Protein AF-A0A067KVH9-F1 (afdb_monomer_lite)

Organism: Jatropha curcas (NCBI:txid180498)

pLDDT: mean 85.76, std 6.0, range [60.81, 94.88]

Foldseek 3Di:
DCCCVQQPVVVRCCVLPNQQWDDKDFPDDDSDPPTDIDTHTPDDQAFDCQFFVDKDKDWDWDQDPVRDIDIDIDIDTDTDPPDPDDPVSVVVRVVSNVVVVVVSVVSVVVVCVVPVPD

Radius of gyration: 15.75 Å; chains: 1; bounding box: 42×26×40 Å

InterPro domains:
  IPR023393 START-like domain superfamily [G3DSA:3.30.530.20] (1-47)
  IPR023393 START-like domain superfamily [G3DSA:3.30.530.20] (48-118)
  IPR050279 Plant defense and hormone signaling protein [PTHR31213] (1-55)

Structure (mmCIF, N/CA/C/O backbone):
data_AF-A0A067KVH9-F1
#
_entry.id   AF-A0A067KVH9-F1
#
loop_
_atom_site.group_PDB
_atom_site.id
_atom_site.type_symbol
_atom_site.label_atom_id
_atom_site.label_alt_id
_atom_site.label_comp_id
_atom_site.label_asym_id
_atom_site.label_entity_id
_atom_site.label_seq_id
_atom_site.pdbx_PDB_ins_code
_atom_site.Cartn_x
_atom_site.Cartn_y
_atom_site.Cartn_z
_atom_site.occupancy
_atom_site.B_iso_or_equiv
_atom_site.auth_seq_id
_atom_site.auth_comp_id
_atom_site.auth_asym_id
_atom_site.auth_atom_id
_atom_site.pdbx_PDB_model_num
ATOM 1 N N . MET A 1 1 ? 9.094 2.036 -8.600 1.00 82.62 1 MET A N 1
ATOM 2 C CA . MET A 1 1 ? 8.260 2.188 -7.377 1.00 82.62 1 MET A CA 1
ATOM 3 C C . MET A 1 1 ? 6.856 2.730 -7.655 1.00 82.62 1 MET A C 1
ATOM 5 O O . MET A 1 1 ? 5.894 2.020 -7.397 1.00 82.62 1 MET A O 1
ATOM 9 N N . PHE A 1 2 ? 6.715 3.957 -8.183 1.00 85.56 2 PHE A N 1
ATOM 10 C CA . PHE A 1 2 ? 5.405 4.598 -8.403 1.00 85.56 2 PHE A CA 1
ATOM 11 C C . PHE A 1 2 ? 4.462 3.766 -9.283 1.00 85.56 2 PHE A C 1
ATOM 13 O O . PHE A 1 2 ? 3.327 3.518 -8.893 1.00 85.56 2 PHE A O 1
ATOM 20 N N . LYS A 1 3 ? 4.966 3.259 -10.415 1.00 87.94 3 LYS A N 1
ATOM 21 C CA . LYS A 1 3 ? 4.223 2.369 -11.317 1.00 87.94 3 LYS A CA 1
ATOM 22 C C . LYS A 1 3 ? 3.643 1.156 -10.580 1.00 87.94 3 LYS A C 1
ATOM 24 O O . LYS A 1 3 ? 2.431 0.982 -10.566 1.00 87.94 3 LYS A O 1
ATOM 29 N N . MET A 1 4 ? 4.493 0.395 -9.884 1.00 90.31 4 MET A N 1
ATOM 30 C CA . MET A 1 4 ? 4.082 -0.828 -9.185 1.00 90.31 4 MET A CA 1
ATOM 31 C C . MET A 1 4 ? 3.043 -0.601 -8.083 1.00 90.31 4 MET A C 1
ATOM 33 O O . MET A 1 4 ? 2.148 -1.420 -7.907 1.00 90.31 4 MET A O 1
ATOM 37 N N . PHE A 1 5 ? 3.174 0.486 -7.320 1.00 86.44 5 PHE A N 1
ATOM 38 C CA . PHE A 1 5 ? 2.304 0.741 -6.173 1.00 86.44 5 PHE A CA 1
ATOM 39 C C . PHE A 1 5 ? 1.014 1.490 -6.541 1.00 86.44 5 PHE A C 1
ATOM 41 O O . PHE A 1 5 ? -0.025 1.240 -5.936 1.00 86.44 5 PHE A O 1
ATOM 48 N N . ALA A 1 6 ? 1.075 2.432 -7.488 1.00 84.69 6 ALA A N 1
ATOM 49 C CA . ALA A 1 6 ? -0.021 3.361 -7.766 1.00 84.69 6 ALA A CA 1
ATOM 50 C C . ALA A 1 6 ? -0.711 3.126 -9.114 1.00 84.69 6 ALA A C 1
ATOM 52 O O . ALA A 1 6 ? -1.930 3.249 -9.178 1.00 84.69 6 ALA A O 1
ATOM 53 N N . LEU A 1 7 ? 0.044 2.815 -10.174 1.00 85.88 7 LEU A N 1
ATOM 54 C CA . LEU A 1 7 ? -0.515 2.708 -11.528 1.00 85.88 7 LEU A CA 1
ATOM 55 C C . LEU A 1 7 ? -1.001 1.292 -11.843 1.00 85.88 7 LEU A C 1
ATOM 57 O O . LEU A 1 7 ? -2.082 1.130 -12.393 1.00 85.88 7 LEU A O 1
ATOM 61 N N . GLU A 1 8 ? -0.225 0.280 -11.455 1.00 90.50 8 GLU A N 1
ATOM 62 C CA . GLU A 1 8 ? -0.468 -1.125 -11.812 1.00 90.50 8 GLU A CA 1
ATOM 63 C C . GLU A 1 8 ? -0.530 -2.064 -10.583 1.00 90.50 8 GLU A C 1
ATOM 65 O O . GLU A 1 8 ? 0.029 -3.166 -10.603 1.00 90.50 8 GLU A O 1
ATOM 70 N N . PRO A 1 9 ? -1.180 -1.682 -9.466 1.00 88.88 9 PRO A N 1
ATOM 71 C CA . PRO A 1 9 ? -1.121 -2.464 -8.232 1.00 88.88 9 PRO A CA 1
ATOM 72 C C . PRO A 1 9 ? -1.709 -3.875 -8.374 1.00 88.88 9 PRO A C 1
ATOM 74 O O . PRO A 1 9 ? -1.250 -4.789 -7.697 1.00 88.88 9 PRO A O 1
ATOM 77 N N . GLU A 1 10 ? -2.669 -4.102 -9.267 1.00 89.75 1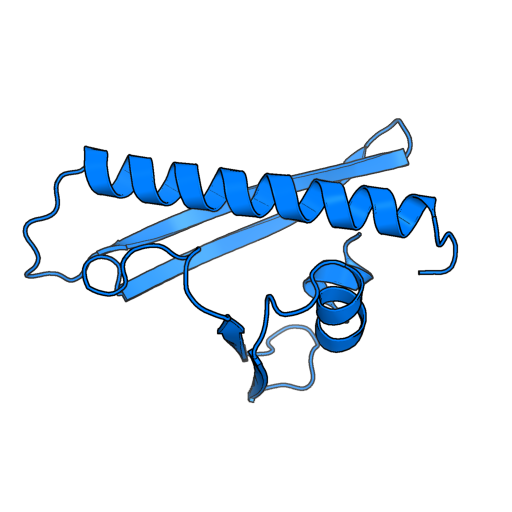0 GLU A N 1
ATOM 78 C CA . GLU A 1 10 ? -3.225 -5.428 -9.560 1.00 89.75 10 GLU A CA 1
ATOM 79 C C . GLU A 1 10 ? -2.206 -6.394 -10.186 1.00 89.75 10 GLU A C 1
ATOM 81 O O . GLU A 1 10 ? -2.324 -7.606 -10.010 1.00 89.75 10 GLU A O 1
ATOM 86 N N . ILE A 1 11 ? -1.180 -5.870 -10.863 1.00 92.31 11 ILE A N 1
ATOM 87 C CA . ILE A 1 11 ? -0.097 -6.664 -11.453 1.00 92.31 11 ILE A CA 1
ATOM 88 C C . ILE A 1 11 ? 0.966 -6.972 -10.397 1.00 92.31 11 ILE A C 1
ATOM 90 O O . ILE A 1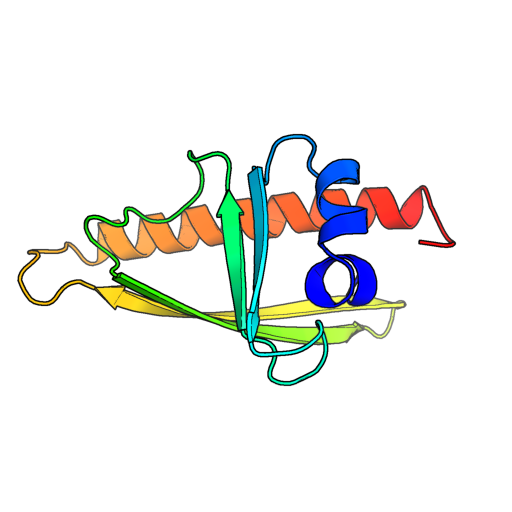 11 ? 1.471 -8.098 -10.340 1.00 92.31 11 ILE A O 1
ATOM 94 N N . TYR A 1 12 ? 1.327 -5.985 -9.572 1.00 94.06 12 TYR A N 1
ATOM 95 C CA . TYR A 1 12 ? 2.491 -6.095 -8.689 1.00 94.06 12 TYR A CA 1
ATOM 96 C C . TYR A 1 12 ? 2.158 -6.499 -7.254 1.00 94.06 12 TYR A C 1
ATOM 98 O O . TYR A 1 12 ? 2.935 -7.253 -6.675 1.00 94.06 12 TYR A O 1
ATOM 106 N N . ILE A 1 13 ? 1.021 -6.097 -6.671 1.00 92.00 13 ILE A N 1
ATOM 107 C CA . ILE A 1 13 ? 0.661 -6.500 -5.298 1.00 92.00 13 ILE A CA 1
ATOM 108 C C . ILE A 1 13 ? 0.654 -8.024 -5.142 1.00 92.00 13 ILE A C 1
ATOM 110 O O . ILE A 1 13 ? 1.281 -8.494 -4.198 1.00 92.00 13 ILE A O 1
ATOM 114 N N . PRO A 1 14 ? 0.040 -8.828 -6.031 1.00 92.00 14 PRO A N 1
ATOM 115 C CA . PRO A 1 14 ? 0.054 -10.282 -5.869 1.00 92.00 14 PRO A CA 1
ATOM 116 C C . PRO A 1 14 ? 1.455 -10.903 -5.955 1.00 92.00 14 PRO A C 1
ATOM 118 O O . PRO A 1 14 ? 1.687 -11.954 -5.364 1.00 92.00 14 PRO A O 1
ATOM 121 N N . LYS A 1 15 ? 2.388 -10.259 -6.670 1.00 94.00 15 LYS A N 1
ATOM 122 C CA . LYS A 1 15 ? 3.778 -10.718 -6.823 1.00 94.00 15 LYS A CA 1
ATOM 123 C C . LYS A 1 15 ? 4.648 -10.324 -5.629 1.00 94.00 15 LYS A C 1
ATOM 125 O O . LYS A 1 15 ? 5.445 -11.126 -5.160 1.00 94.00 15 LYS A O 1
ATOM 130 N N . VAL A 1 16 ? 4.486 -9.095 -5.139 1.00 93.44 16 VAL A N 1
ATOM 131 C CA . VAL A 1 16 ? 5.287 -8.524 -4.042 1.00 93.44 16 VAL A CA 1
ATOM 132 C C . VAL A 1 16 ? 4.741 -8.934 -2.673 1.00 93.44 16 VAL A C 1
ATOM 134 O O . VAL A 1 16 ? 5.502 -9.172 -1.740 1.00 93.44 16 VAL A O 1
ATOM 137 N N . LEU A 1 17 ? 3.416 -9.023 -2.546 1.00 90.94 17 LEU A N 1
ATOM 138 C CA . LEU A 1 17 ? 2.680 -9.319 -1.317 1.00 90.94 17 LEU A CA 1
ATOM 139 C C . LEU A 1 17 ? 1.614 -10.404 -1.573 1.00 90.94 17 LEU A C 1
ATOM 141 O O . LEU A 1 17 ? 0.410 -10.112 -1.526 1.00 90.94 17 LEU A O 1
ATOM 145 N N . PRO A 1 18 ? 2.020 -11.660 -1.835 1.00 90.25 18 PRO A N 1
ATOM 146 C CA . PRO A 1 18 ? 1.078 -12.736 -2.122 1.00 90.25 18 PRO A CA 1
ATOM 147 C C . PRO A 1 18 ? 0.022 -12.877 -1.018 1.00 90.25 18 PRO A C 1
ATOM 149 O O . PRO A 1 18 ? 0.34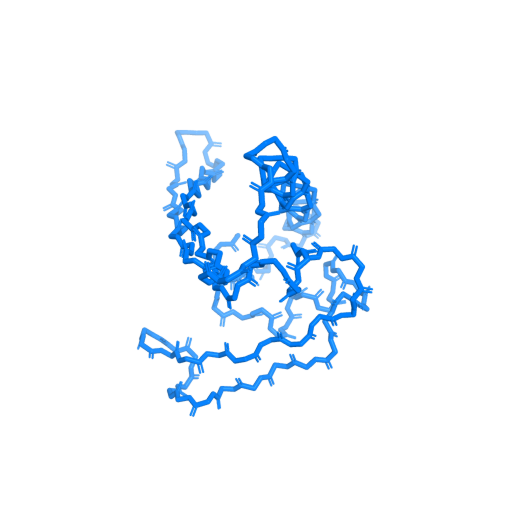0 -12.923 0.169 1.00 90.25 18 PRO A O 1
ATOM 152 N N . GLY A 1 19 ? -1.253 -12.914 -1.411 1.00 88.38 19 GLY A N 1
ATOM 153 C CA . GLY A 1 19 ? -2.384 -13.077 -0.492 1.00 88.38 19 GLY A CA 1
A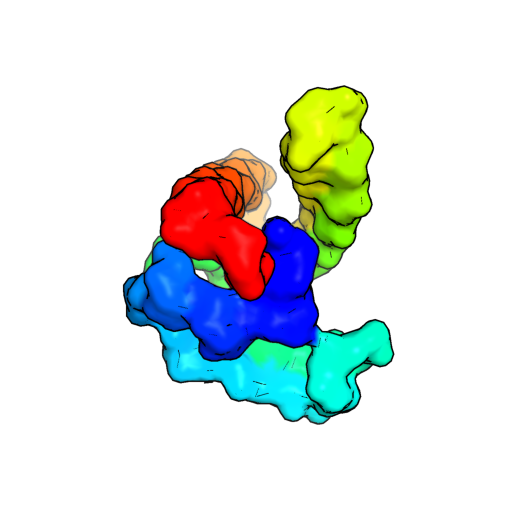TOM 154 C C . GLY A 1 19 ? -2.797 -11.828 0.299 1.00 88.38 19 GLY A C 1
ATOM 155 O O . GLY A 1 19 ? -3.783 -11.893 1.033 1.00 88.38 19 GLY A O 1
ATOM 156 N N . ALA A 1 20 ? -2.116 -10.684 0.152 1.00 86.69 20 ALA A N 1
ATOM 157 C CA . ALA A 1 20 ? -2.449 -9.466 0.901 1.00 86.69 20 ALA A CA 1
ATOM 158 C C . ALA A 1 20 ? -3.763 -8.800 0.454 1.00 86.69 20 ALA A C 1
ATOM 160 O O . ALA A 1 20 ? -4.447 -8.175 1.267 1.00 86.69 20 ALA A O 1
ATOM 161 N N . VAL A 1 21 ? -4.126 -8.935 -0.823 1.00 89.19 21 VAL A N 1
ATOM 162 C CA . VAL A 1 21 ? -5.349 -8.365 -1.400 1.00 89.19 21 VAL A CA 1
ATOM 163 C C . VAL A 1 21 ? -6.233 -9.476 -1.951 1.00 89.19 21 VAL A C 1
ATOM 165 O O . VAL A 1 21 ? -5.759 -10.364 -2.654 1.00 89.19 21 VAL A O 1
ATOM 168 N N . LYS A 1 22 ? -7.524 -9.398 -1.627 1.00 88.69 22 LYS A N 1
ATOM 169 C CA . LYS A 1 22 ? -8.586 -10.273 -2.133 1.00 88.69 22 LYS A CA 1
ATOM 170 C C . LYS A 1 22 ? -9.128 -9.788 -3.474 1.00 88.69 22 LYS A C 1
ATOM 172 O O . LYS A 1 22 ? -9.368 -10.603 -4.355 1.00 88.69 22 LYS A O 1
ATOM 177 N N . SER A 1 23 ? -9.333 -8.479 -3.629 1.00 89.00 23 SER A N 1
ATOM 178 C CA . SER A 1 23 ? -9.901 -7.912 -4.858 1.00 89.00 23 SER A CA 1
ATOM 179 C C . SER A 1 23 ? -9.559 -6.438 -5.064 1.00 89.00 23 SER A C 1
ATOM 181 O O . SER A 1 23 ? -9.394 -5.684 -4.102 1.00 89.00 23 SER A O 1
ATOM 183 N N . PHE A 1 24 ? -9.542 -6.034 -6.336 1.00 89.75 24 PHE A N 1
ATOM 184 C CA . PHE A 1 24 ? -9.493 -4.649 -6.802 1.00 89.75 24 PHE A CA 1
ATOM 185 C C . PHE A 1 24 ? -10.735 -4.375 -7.649 1.00 89.75 24 PHE A C 1
ATOM 187 O O . PHE A 1 24 ? -11.032 -5.139 -8.565 1.00 89.75 24 PHE A O 1
ATOM 194 N N . VAL A 1 25 ? -11.453 -3.294 -7.354 1.00 90.25 25 VAL A N 1
ATOM 195 C CA . VAL A 1 25 ? -12.632 -2.870 -8.116 1.00 90.25 25 VAL A CA 1
ATOM 196 C C . VAL A 1 25 ? -12.540 -1.369 -8.366 1.00 90.25 25 VAL A C 1
ATOM 198 O O . VAL A 1 25 ? -12.523 -0.584 -7.419 1.00 90.25 25 VAL A O 1
ATOM 201 N N . ASN A 1 26 ? -12.489 -0.949 -9.631 1.00 90.19 26 ASN A N 1
ATOM 202 C CA . ASN A 1 26 ? -12.672 0.461 -9.976 1.00 90.19 26 ASN A CA 1
ATOM 203 C C . ASN A 1 26 ? -14.162 0.788 -9.840 1.00 90.19 26 ASN A C 1
ATOM 205 O O . ASN A 1 26 ? -14.987 0.254 -10.576 1.00 90.19 26 ASN A O 1
ATOM 209 N N . LEU A 1 27 ? -14.507 1.638 -8.876 1.00 92.06 27 LEU A N 1
ATOM 210 C CA . LEU A 1 27 ? -15.871 2.134 -8.698 1.00 92.06 27 LEU A CA 1
ATOM 211 C C . LEU A 1 27 ? -16.173 3.257 -9.695 1.00 92.06 27 LEU A C 1
ATOM 213 O O . LEU A 1 27 ? -17.304 3.389 -10.151 1.00 92.06 27 LEU A O 1
ATOM 217 N N . GLN A 1 28 ? -15.161 4.069 -10.014 1.00 92.44 28 GLN A N 1
ATOM 218 C CA . GLN A 1 28 ? -15.207 5.130 -11.023 1.00 92.44 28 GLN A CA 1
ATOM 219 C C . GLN A 1 28 ? -13.823 5.284 -11.662 1.00 92.44 28 GLN A C 1
ATOM 221 O O . GLN A 1 28 ? -12.819 5.162 -10.960 1.00 92.44 28 GLN A O 1
ATOM 226 N N . GLY A 1 29 ? -13.770 5.608 -12.955 1.00 89.31 29 GLY A N 1
ATOM 227 C CA . GLY A 1 29 ? -12.519 5.800 -13.698 1.00 89.31 29 GLY A CA 1
ATOM 228 C C . GLY A 1 29 ? -11.900 4.507 -14.238 1.00 89.31 29 GLY A C 1
ATOM 229 O O . GLY A 1 29 ? -12.432 3.410 -14.066 1.00 89.31 29 GLY A O 1
ATOM 230 N N . ASP A 1 30 ? -10.768 4.656 -14.917 1.00 86.50 30 ASP A N 1
ATOM 231 C CA . ASP A 1 30 ? -10.085 3.617 -15.699 1.00 86.50 30 ASP A CA 1
ATOM 232 C C . ASP A 1 30 ? -8.758 3.143 -15.077 1.00 86.50 30 ASP A C 1
ATOM 234 O O . ASP A 1 30 ? -8.105 2.252 -15.610 1.00 86.50 30 ASP A O 1
ATOM 238 N N . GLY A 1 31 ? -8.369 3.696 -13.927 1.00 79.75 31 GLY A N 1
ATOM 239 C CA . GLY A 1 31 ? -7.057 3.497 -13.306 1.00 79.75 31 GLY A CA 1
ATOM 240 C C . GLY A 1 31 ? -6.147 4.725 -13.368 1.00 79.75 31 GLY A C 1
ATOM 241 O O . GLY A 1 31 ? -5.169 4.776 -12.626 1.00 79.75 31 GLY A O 1
ATOM 242 N N . GLY A 1 32 ? -6.485 5.736 -14.173 1.00 81.31 32 GLY A N 1
ATOM 243 C CA . GLY A 1 32 ? -5.774 7.011 -14.255 1.00 81.31 32 GLY A CA 1
ATOM 244 C C . GLY A 1 32 ? -6.183 8.045 -13.191 1.00 81.31 32 GLY A C 1
ATOM 245 O O . GLY A 1 32 ? -6.908 7.732 -12.234 1.00 81.31 32 GLY A O 1
ATOM 246 N N . PRO A 1 33 ? -5.728 9.307 -13.335 1.00 84.00 33 PRO A N 1
ATOM 247 C CA . PRO A 1 33 ? -6.095 10.405 -12.442 1.00 84.00 33 PRO A CA 1
ATOM 248 C C . PRO A 1 33 ? -7.613 10.536 -12.261 1.00 84.00 33 PRO A C 1
ATOM 250 O O . PRO A 1 33 ? -8.364 10.566 -13.229 1.00 84.00 33 PRO A O 1
ATOM 253 N N . GLY A 1 34 ? -8.065 10.634 -11.008 1.00 84.12 34 GLY A N 1
ATOM 254 C CA . GLY A 1 34 ? -9.491 10.727 -10.669 1.00 84.12 34 GLY A CA 1
ATOM 255 C C . GLY A 1 34 ? -10.195 9.383 -10.449 1.00 84.12 34 GLY A C 1
ATOM 256 O O . GLY A 1 34 ? -11.351 9.379 -10.036 1.00 84.12 34 GLY A O 1
ATOM 257 N N . THR A 1 35 ? -9.511 8.251 -10.651 1.00 89.38 35 THR A N 1
ATOM 258 C CA . THR A 1 35 ? -10.072 6.921 -10.364 1.00 89.38 35 THR A CA 1
ATOM 259 C C . THR A 1 35 ? -10.398 6.756 -8.881 1.00 89.38 35 THR A C 1
ATOM 261 O O . THR A 1 35 ? -9.557 6.993 -8.011 1.00 89.38 35 THR A O 1
ATOM 264 N N . LEU A 1 36 ? -11.607 6.270 -8.596 1.00 89.62 36 LEU A N 1
ATOM 265 C CA . LEU A 1 36 ? -12.008 5.789 -7.279 1.00 89.62 36 LEU A CA 1
ATOM 266 C C . LEU A 1 36 ? -11.953 4.262 -7.277 1.00 89.62 36 LEU A C 1
ATOM 268 O O . LEU A 1 36 ? -12.717 3.605 -7.985 1.00 89.62 36 LEU A O 1
ATOM 272 N N . ARG A 1 37 ? -11.066 3.692 -6.460 1.00 88.75 37 ARG A N 1
ATOM 273 C CA . ARG A 1 37 ? -10.831 2.246 -6.396 1.00 88.75 37 ARG A CA 1
ATOM 274 C C . ARG A 1 37 ? -11.158 1.695 -5.011 1.00 88.75 37 ARG A C 1
ATOM 276 O O . ARG A 1 37 ? -10.671 2.207 -4.006 1.00 88.75 37 ARG A O 1
ATOM 283 N N . LEU A 1 38 ? -11.947 0.625 -4.973 1.00 88.06 38 LEU A N 1
ATOM 284 C CA . LEU A 1 38 ? -12.149 -0.215 -3.800 1.00 88.06 38 LEU A CA 1
ATOM 285 C C . LEU A 1 38 ? -11.122 -1.349 -3.820 1.00 88.06 38 LEU A C 1
ATOM 287 O O . LEU A 1 38 ? -11.022 -2.096 -4.793 1.00 88.06 38 LEU A O 1
ATOM 291 N N . ILE A 1 39 ? -10.365 -1.480 -2.734 1.00 87.88 39 ILE A N 1
ATOM 292 C CA . ILE A 1 39 ? -9.385 -2.550 -2.548 1.00 87.88 39 ILE A CA 1
ATOM 293 C C . ILE A 1 39 ? -9.778 -3.321 -1.295 1.00 87.88 39 ILE A C 1
ATOM 295 O O . ILE A 1 39 ? -9.859 -2.747 -0.209 1.00 87.88 39 ILE A O 1
ATOM 299 N N . THR A 1 40 ? -10.021 -4.620 -1.437 1.00 86.88 40 THR A N 1
ATOM 300 C CA . THR A 1 40 ? -10.381 -5.487 -0.312 1.00 86.88 40 THR A CA 1
ATOM 301 C C . THR A 1 40 ? -9.150 -6.251 0.137 1.00 86.88 40 THR A C 1
ATOM 303 O O . THR A 1 40 ? -8.649 -7.106 -0.587 1.00 86.88 40 THR A O 1
ATOM 306 N N . PHE A 1 41 ? -8.663 -5.971 1.341 1.00 83.75 41 PHE A N 1
ATOM 307 C CA . PHE A 1 41 ? -7.504 -6.658 1.904 1.00 83.75 41 PHE A CA 1
ATOM 308 C C . PHE A 1 41 ? -7.899 -7.968 2.595 1.00 83.75 41 PHE A C 1
ATOM 310 O O . PHE A 1 41 ? -9.004 -8.112 3.128 1.00 83.75 41 PHE A O 1
ATOM 317 N N . SER A 1 42 ? -6.978 -8.929 2.613 1.00 78.12 42 SER A N 1
ATOM 318 C CA . SER A 1 42 ? -7.057 -10.080 3.514 1.00 78.12 42 SER A CA 1
ATOM 319 C C . SER A 1 42 ? -6.755 -9.572 4.922 1.00 78.12 42 SER A C 1
ATOM 321 O O . SER A 1 42 ? -5.613 -9.265 5.249 1.00 78.12 42 SER A O 1
ATOM 323 N N . VAL A 1 43 ? -7.830 -9.322 5.672 1.00 65.25 43 VAL A N 1
ATOM 324 C CA . VAL A 1 43 ? -7.864 -8.597 6.952 1.00 65.25 43 VAL A CA 1
ATOM 325 C C . VAL A 1 43 ? -6.858 -9.142 7.967 1.00 65.25 43 VAL A C 1
ATOM 327 O O . VAL A 1 43 ? -6.676 -10.347 8.018 1.00 65.25 43 VAL A O 1
ATOM 330 N N . ASP A 1 44 ? -6.229 -8.200 8.691 1.00 63.12 44 ASP A N 1
ATOM 331 C CA . ASP A 1 44 ? -5.408 -8.311 9.927 1.00 63.12 44 ASP A CA 1
ATOM 332 C C . ASP A 1 44 ? -4.565 -7.026 10.154 1.00 63.12 44 ASP A C 1
ATOM 334 O O . ASP A 1 44 ? -3.955 -6.820 11.209 1.00 63.12 44 ASP A O 1
ATOM 338 N N . LYS A 1 45 ? -4.487 -6.143 9.143 1.00 60.81 45 LYS A N 1
ATOM 339 C CA . LYS A 1 45 ? -3.465 -5.079 9.066 1.00 60.81 45 LYS A CA 1
ATOM 340 C C . LYS A 1 45 ? -3.989 -3.644 8.910 1.00 60.81 45 LYS A C 1
ATOM 342 O O . LYS A 1 45 ? -3.192 -2.752 8.633 1.00 60.81 45 LYS A O 1
ATOM 347 N N . LEU A 1 46 ? -5.292 -3.412 9.071 1.00 68.12 46 LEU A N 1
ATOM 348 C CA . LEU A 1 46 ? -5.902 -2.079 8.969 1.00 68.12 46 LEU A CA 1
ATOM 349 C C . LEU A 1 46 ? -6.299 -1.531 10.353 1.00 68.12 46 LEU A C 1
ATOM 351 O O . LEU A 1 46 ? -6.452 -2.327 11.283 1.00 68.12 46 LEU A O 1
ATOM 355 N N . PRO A 1 47 ? -6.445 -0.196 10.504 1.00 73.25 47 PRO A N 1
ATOM 356 C CA . PRO A 1 47 ? -7.051 0.403 11.691 1.00 73.25 47 PRO A CA 1
ATOM 357 C C . PRO A 1 47 ? -8.420 -0.213 11.983 1.00 73.25 47 PRO A C 1
ATOM 359 O O . PRO A 1 47 ? -9.129 -0.601 11.055 1.00 73.25 47 PRO A O 1
ATOM 362 N N . ASP A 1 48 ? -8.785 -0.281 13.262 1.00 76.62 48 ASP A N 1
ATOM 363 C CA . ASP A 1 48 ? -10.078 -0.810 13.683 1.00 76.62 48 ASP A CA 1
ATOM 364 C C . ASP A 1 48 ? -11.219 0.028 13.087 1.00 76.62 48 ASP A C 1
ATOM 366 O O . ASP A 1 48 ? -11.407 1.200 13.424 1.00 76.62 48 ASP A O 1
ATOM 370 N N . THR A 1 49 ? -11.977 -0.578 12.175 1.00 77.69 49 THR A N 1
ATOM 371 C CA . THR A 1 49 ? -13.094 0.071 11.481 1.00 77.69 49 THR A CA 1
ATOM 372 C C . THR A 1 49 ? -14.301 0.299 12.388 1.00 77.69 49 THR A C 1
ATOM 374 O O . THR A 1 49 ? -15.219 1.005 11.988 1.00 77.69 49 THR A O 1
ATOM 377 N N . SER A 1 50 ? -14.321 -0.269 13.601 1.00 81.19 50 SER A N 1
ATOM 378 C CA . SER A 1 50 ? -15.298 0.096 14.637 1.00 81.19 50 SER A CA 1
ATOM 379 C C . SER A 1 50 ? -14.976 1.432 15.319 1.00 81.19 50 SER A C 1
ATOM 381 O O . SER A 1 50 ? -15.795 1.947 16.074 1.00 81.19 50 SER A O 1
ATOM 383 N N . VAL A 1 51 ? -13.801 2.007 15.032 1.00 81.06 51 VAL A N 1
ATOM 384 C CA . VAL A 1 51 ? -13.310 3.268 15.606 1.00 81.06 51 VAL A CA 1
ATOM 385 C C . VAL A 1 51 ? -13.070 4.324 14.524 1.00 81.06 51 VAL A C 1
ATOM 387 O O . VAL A 1 51 ? -13.440 5.482 14.705 1.00 81.06 51 VAL A O 1
ATOM 390 N N . VAL A 1 52 ? -12.451 3.947 13.399 1.00 83.25 52 VAL A N 1
ATOM 391 C CA . VAL A 1 52 ? -12.096 4.853 12.292 1.00 83.25 52 VAL A CA 1
ATOM 392 C C . VAL A 1 52 ? -12.966 4.559 11.072 1.00 83.25 52 VAL A C 1
ATOM 394 O O . VAL A 1 52 ? -12.802 3.521 10.434 1.00 83.25 52 VAL A O 1
ATOM 397 N N . GLU A 1 53 ? -13.843 5.493 10.698 1.00 85.75 53 GLU A N 1
ATOM 398 C CA . GLU A 1 53 ? -14.693 5.352 9.504 1.00 85.75 53 GLU A CA 1
ATOM 399 C C . GLU A 1 53 ? -13.957 5.687 8.202 1.00 85.75 53 GLU A C 1
ATOM 401 O O . GLU A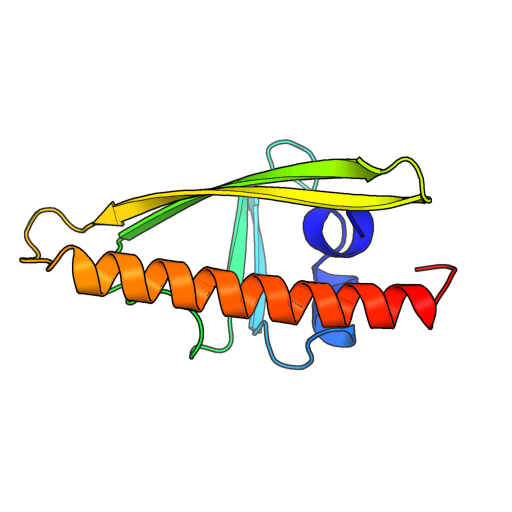 1 53 ? -14.263 5.146 7.137 1.00 85.75 53 GLU A O 1
ATOM 406 N N . LYS A 1 54 ? -12.966 6.583 8.263 1.00 85.12 54 LYS A N 1
ATOM 407 C CA . LYS A 1 54 ? -12.274 7.073 7.070 1.00 85.12 54 LYS A CA 1
ATOM 408 C C . LYS A 1 54 ? -10.822 7.406 7.360 1.00 85.12 54 LYS A C 1
ATOM 410 O O . LYS A 1 54 ? -10.486 8.061 8.343 1.00 85.12 54 LYS A O 1
ATOM 415 N N . LEU A 1 55 ? -9.953 7.026 6.428 1.00 84.56 55 LEU A N 1
ATOM 416 C CA . LEU A 1 55 ? -8.561 7.457 6.383 1.00 84.56 55 LEU A CA 1
ATOM 417 C C . LEU A 1 55 ? -8.316 8.182 5.060 1.00 84.56 55 LEU A C 1
ATOM 419 O O . LEU A 1 55 ? -8.495 7.611 3.984 1.00 84.56 55 LEU A O 1
ATOM 423 N N . ARG A 1 56 ? -7.893 9.443 5.120 1.00 87.25 56 ARG A N 1
ATOM 424 C CA . ARG A 1 56 ? -7.473 10.203 3.940 1.00 87.25 56 ARG A CA 1
ATOM 425 C C . ARG A 1 56 ? -5.960 10.272 3.919 1.00 87.25 56 ARG A C 1
ATOM 427 O O . ARG A 1 56 ? -5.380 10.996 4.720 1.00 87.25 56 ARG A O 1
ATOM 434 N N . CYS A 1 57 ? -5.341 9.564 2.984 1.00 86.69 57 CYS A N 1
ATOM 435 C CA . CYS A 1 57 ? -3.899 9.594 2.790 1.00 86.69 57 CYS A CA 1
ATOM 436 C C . CYS A 1 57 ? -3.518 10.332 1.510 1.00 86.69 57 CYS A C 1
ATOM 438 O O . CYS A 1 57 ? -4.092 10.095 0.450 1.00 86.69 57 CYS A O 1
ATOM 440 N N . GLN A 1 58 ? -2.508 11.186 1.611 1.00 89.00 58 GLN A N 1
ATOM 441 C CA . GLN A 1 58 ? -1.784 11.751 0.486 1.00 89.00 58 GLN A CA 1
ATOM 442 C C . GLN A 1 58 ? -0.396 11.118 0.444 1.00 89.00 58 GLN A C 1
ATOM 444 O O . GLN A 1 58 ? 0.322 11.111 1.446 1.00 89.00 58 GLN A O 1
ATOM 449 N N . ILE A 1 59 ? -0.025 10.587 -0.717 1.00 88.56 59 ILE A N 1
ATOM 450 C CA . ILE A 1 59 ? 1.286 9.988 -0.951 1.00 88.56 59 ILE A CA 1
ATOM 451 C C . ILE A 1 59 ? 1.950 10.761 -2.086 1.00 88.56 59 ILE A C 1
ATOM 453 O O . ILE A 1 59 ? 1.346 10.966 -3.138 1.00 88.56 59 ILE A O 1
ATOM 457 N N . LYS A 1 60 ? 3.185 11.202 -1.862 1.00 90.19 60 LYS A N 1
ATOM 458 C CA . LYS A 1 60 ? 4.011 11.903 -2.841 1.00 90.19 60 LYS A CA 1
ATOM 459 C C . LYS A 1 60 ? 5.316 11.142 -3.026 1.00 90.19 60 LYS A C 1
ATOM 461 O O . LYS A 1 60 ? 5.975 10.798 -2.048 1.00 90.19 60 LYS A O 1
ATOM 466 N N . PHE A 1 61 ? 5.683 10.920 -4.279 1.00 87.12 61 PHE A N 1
ATOM 467 C CA . PHE A 1 61 ? 6.939 10.289 -4.660 1.00 87.12 61 PHE A CA 1
ATOM 468 C C . PHE A 1 61 ? 7.870 11.344 -5.252 1.00 87.12 61 PHE A C 1
ATOM 470 O O . PHE A 1 61 ? 7.444 12.165 -6.063 1.00 87.12 61 PHE A O 1
ATOM 477 N N . GLU A 1 62 ? 9.125 11.332 -4.825 1.00 89.69 62 GLU A N 1
ATOM 478 C CA . GLU A 1 62 ? 10.190 12.220 -5.291 1.00 89.69 62 GLU A CA 1
ATOM 479 C C . GLU A 1 62 ? 11.438 11.370 -5.574 1.00 89.69 62 GLU A C 1
ATOM 481 O O . GLU A 1 62 ? 11.692 10.388 -4.875 1.00 89.69 62 GLU A O 1
ATOM 486 N N . ILE A 1 63 ? 12.209 11.731 -6.599 1.00 86.31 63 ILE A N 1
ATOM 487 C CA . ILE A 1 63 ? 13.517 11.118 -6.865 1.00 86.31 63 ILE A CA 1
ATOM 488 C C . ILE A 1 63 ? 14.531 11.760 -5.911 1.00 86.31 63 ILE A C 1
ATOM 490 O O . ILE A 1 63 ? 14.557 12.987 -5.788 1.00 86.31 63 ILE A O 1
ATOM 494 N N . SER A 1 64 ? 15.340 10.959 -5.216 1.00 85.88 64 SER A N 1
ATOM 495 C CA . SER A 1 64 ? 16.465 11.468 -4.424 1.00 85.88 64 SER A CA 1
ATOM 496 C C . SER A 1 64 ? 17.738 11.606 -5.268 1.00 85.88 64 SER A C 1
ATOM 498 O O . SER A 1 64 ? 17.852 10.973 -6.317 1.00 85.88 64 SER A O 1
ATOM 500 N N . PRO A 1 65 ? 18.723 12.411 -4.821 1.00 85.56 65 PRO A N 1
ATOM 501 C CA . PRO A 1 65 ? 19.968 12.641 -5.567 1.00 85.56 65 PRO A CA 1
ATOM 502 C C . PRO A 1 65 ? 20.806 11.389 -5.867 1.00 85.56 65 PRO A C 1
ATOM 504 O O . PRO A 1 65 ? 21.683 11.432 -6.717 1.00 85.56 65 PRO A O 1
ATOM 507 N N . ASP A 1 66 ? 20.560 10.293 -5.158 1.00 87.31 66 ASP A N 1
ATOM 508 C CA . ASP A 1 66 ? 21.250 9.006 -5.270 1.00 87.31 66 ASP A CA 1
ATOM 509 C C . ASP A 1 66 ? 20.428 7.954 -6.036 1.00 87.31 66 ASP A C 1
ATOM 511 O O . ASP A 1 66 ? 20.578 6.758 -5.798 1.00 87.31 66 ASP A O 1
ATOM 515 N N . GLU A 1 67 ? 19.516 8.406 -6.901 1.00 79.56 67 GLU A N 1
ATOM 516 C CA . GLU A 1 67 ? 18.621 7.572 -7.719 1.00 79.56 67 GLU A CA 1
ATOM 517 C C . GLU A 1 67 ? 17.643 6.696 -6.915 1.00 79.56 67 GLU A C 1
ATOM 519 O O . GLU A 1 67 ? 16.920 5.867 -7.474 1.00 79.56 67 GLU A O 1
ATOM 524 N N . ARG A 1 68 ? 17.543 6.904 -5.596 1.00 80.50 68 ARG A N 1
ATOM 525 C CA . ARG A 1 68 ? 16.510 6.274 -4.766 1.00 80.50 68 ARG A CA 1
ATOM 526 C C . ARG A 1 68 ? 15.185 7.040 -4.862 1.00 80.50 68 ARG A C 1
ATOM 528 O O . ARG A 1 68 ? 15.042 8.077 -5.512 1.00 80.50 68 ARG A O 1
ATOM 535 N N . THR A 1 69 ? 14.151 6.480 -4.239 1.00 84.44 69 THR A N 1
ATOM 536 C CA . THR A 1 69 ? 12.819 7.094 -4.170 1.00 84.44 69 THR A CA 1
ATOM 537 C C . THR A 1 69 ? 12.531 7.567 -2.751 1.00 84.44 69 THR A C 1
ATOM 539 O O . THR A 1 69 ? 12.551 6.775 -1.809 1.00 84.44 69 THR A O 1
ATOM 542 N N . ILE A 1 70 ? 12.169 8.838 -2.600 1.00 87.88 70 ILE A N 1
ATOM 543 C CA . ILE A 1 70 ? 11.571 9.377 -1.378 1.00 87.88 70 ILE A CA 1
ATOM 544 C C . ILE A 1 70 ? 10.052 9.252 -1.503 1.00 87.88 70 ILE A C 1
ATOM 546 O O . ILE A 1 70 ? 9.435 9.842 -2.387 1.00 87.88 70 ILE A O 1
ATOM 550 N N . CYS A 1 71 ? 9.436 8.500 -0.592 1.00 88.38 71 CYS A N 1
ATOM 551 C CA . CYS A 1 71 ? 7.985 8.415 -0.460 1.00 88.38 71 CYS A CA 1
ATOM 552 C C . CYS A 1 71 ? 7.537 9.197 0.780 1.00 88.38 71 CYS A C 1
ATOM 554 O O . CYS A 1 71 ? 7.769 8.770 1.911 1.00 88.38 71 CYS A O 1
ATOM 556 N N . LYS A 1 72 ? 6.871 10.335 0.577 1.00 89.81 72 LYS A N 1
ATOM 557 C CA . LYS A 1 72 ? 6.246 11.130 1.642 1.00 89.81 72 LYS A CA 1
ATOM 558 C C . LYS A 1 72 ? 4.782 10.735 1.764 1.00 89.81 72 LYS A C 1
ATOM 560 O O . LYS A 1 72 ? 4.044 10.789 0.783 1.00 89.81 72 LYS A O 1
ATOM 565 N N . ARG A 1 73 ? 4.352 10.368 2.968 1.00 87.00 73 ARG A N 1
ATOM 566 C CA . ARG A 1 73 ? 2.967 9.998 3.278 1.00 87.00 73 ARG A CA 1
ATOM 567 C C . ARG A 1 73 ? 2.441 10.898 4.387 1.00 87.00 73 ARG A C 1
ATOM 569 O O . ARG A 1 73 ? 3.079 11.022 5.425 1.00 87.00 73 ARG A O 1
ATOM 576 N N . SER A 1 74 ? 1.269 11.481 4.178 1.00 88.50 74 SER A N 1
ATOM 577 C CA . SER A 1 74 ? 0.499 12.174 5.212 1.00 88.50 74 SER A CA 1
ATOM 578 C C . SER A 1 74 ? -0.899 11.580 5.257 1.00 88.50 74 SER A C 1
ATOM 580 O O . SER A 1 74 ? -1.482 11.337 4.200 1.00 88.50 74 SER A O 1
ATOM 582 N N . CYS A 1 75 ? -1.424 11.303 6.449 1.00 85.75 75 CYS A N 1
ATOM 583 C CA . CYS A 1 75 ? -2.753 10.725 6.600 1.00 85.75 75 CYS A CA 1
ATOM 584 C C . CYS A 1 75 ? -3.530 11.373 7.736 1.00 85.75 75 CYS A C 1
ATOM 586 O O . CYS A 1 75 ? -3.011 11.510 8.838 1.00 85.75 75 CYS A O 1
ATOM 588 N N . ASN A 1 76 ? -4.799 11.664 7.464 1.00 85.62 76 ASN A N 1
ATOM 589 C CA . ASN A 1 76 ? -5.781 12.089 8.453 1.00 85.62 76 ASN A CA 1
ATOM 590 C C . ASN A 1 76 ? -6.769 10.943 8.686 1.00 85.62 76 ASN A C 1
ATOM 592 O O . ASN A 1 76 ? -7.349 10.437 7.720 1.00 85.62 76 ASN A O 1
ATOM 596 N N . ALA A 1 77 ? -6.948 10.537 9.942 1.00 84.62 77 ALA A N 1
ATOM 597 C CA . ALA A 1 77 ? -7.994 9.602 10.351 1.00 84.62 77 ALA A CA 1
ATOM 598 C C . ALA A 1 77 ? -9.210 10.370 10.868 1.00 84.62 77 ALA A C 1
ATOM 600 O O . ALA A 1 77 ? -9.059 11.377 11.557 1.00 84.62 77 ALA A O 1
ATOM 601 N N . TYR A 1 78 ? -10.394 9.875 10.533 1.00 85.50 78 TYR A N 1
ATOM 602 C CA . TYR A 1 78 ? -11.679 10.411 10.958 1.00 85.50 78 TYR A CA 1
ATOM 603 C C . TYR A 1 78 ? -12.370 9.321 11.782 1.00 85.50 78 TYR A C 1
ATOM 605 O O . TYR A 1 78 ? -12.602 8.216 11.280 1.00 85.50 78 TYR A O 1
ATOM 613 N N . ALA A 1 79 ? -12.573 9.606 13.068 1.00 85.56 79 ALA A N 1
ATOM 614 C CA . ALA A 1 79 ? -13.236 8.703 14.000 1.00 85.56 79 ALA A CA 1
ATOM 615 C C . ALA A 1 79 ? -14.758 8.771 13.827 1.00 85.56 79 ALA A C 1
ATOM 617 O O . ALA A 1 79 ? -15.276 9.776 13.348 1.00 85.56 79 ALA A O 1
ATOM 618 N N . ILE A 1 80 ? -15.456 7.713 14.234 1.00 86.12 80 ILE A N 1
ATOM 619 C CA . ILE A 1 80 ? -16.921 7.710 14.319 1.00 86.12 80 ILE A CA 1
ATOM 620 C C . ILE A 1 80 ? -17.354 8.632 15.472 1.00 86.12 80 ILE A C 1
ATOM 622 O O . ILE A 1 80 ? -16.837 8.493 16.582 1.00 86.12 80 ILE A O 1
ATOM 626 N N . AS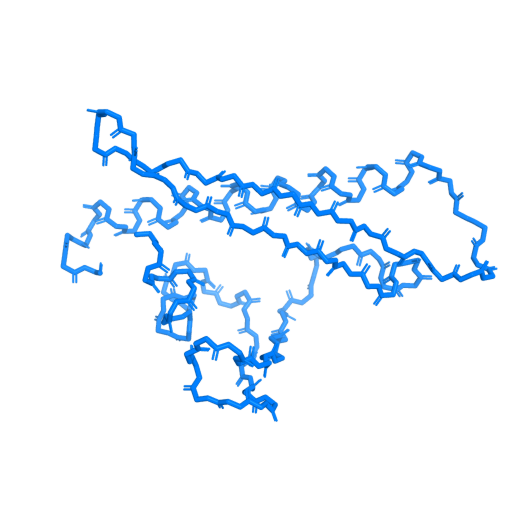P A 1 81 ? -18.306 9.536 15.219 1.00 81.19 81 ASP A N 1
ATOM 627 C CA . ASP A 1 81 ? -18.686 10.637 16.127 1.00 81.19 81 ASP A CA 1
ATOM 628 C C . ASP A 1 81 ? -19.060 10.189 17.557 1.00 81.19 81 ASP A C 1
ATOM 630 O O . ASP A 1 81 ? -18.652 10.822 18.530 1.00 81.19 81 ASP A O 1
ATOM 634 N N . ASP A 1 82 ? -19.782 9.073 17.702 1.00 82.12 82 ASP A N 1
ATOM 635 C CA . ASP A 1 82 ? -20.290 8.588 18.998 1.00 82.12 82 ASP A CA 1
ATOM 636 C C . ASP A 1 82 ? -19.381 7.554 19.691 1.00 82.12 82 ASP A C 1
ATOM 638 O O . ASP A 1 82 ? -19.734 6.992 20.735 1.00 82.12 82 ASP A O 1
ATOM 642 N N . VAL A 1 83 ? -18.196 7.271 19.141 1.00 81.56 83 VAL A N 1
ATOM 643 C CA . VAL A 1 83 ? -17.256 6.329 19.761 1.00 81.56 83 VAL A CA 1
ATOM 644 C C . VAL A 1 83 ? -16.354 7.083 20.730 1.00 81.56 83 VAL A C 1
ATOM 646 O O . VAL A 1 83 ? -15.633 8.010 20.369 1.00 81.56 83 VAL A O 1
ATOM 649 N N . LYS A 1 84 ? -16.343 6.655 21.997 1.00 77.94 84 LYS A N 1
ATOM 650 C CA . LYS A 1 84 ? -15.404 7.179 22.994 1.00 77.94 84 LYS A CA 1
ATOM 651 C C . LYS A 1 84 ? -14.004 6.636 22.707 1.00 77.94 84 LYS A C 1
ATOM 653 O O . LYS A 1 84 ? -13.638 5.573 23.202 1.00 77.94 84 LYS A O 1
ATOM 658 N N . VAL A 1 85 ? -13.228 7.360 21.908 1.00 74.88 85 VAL A N 1
ATOM 659 C CA . VAL A 1 85 ? -11.879 6.938 21.518 1.00 74.88 85 VAL A CA 1
ATOM 660 C C . VAL A 1 85 ? -10.820 7.519 22.452 1.00 74.88 85 VAL A C 1
ATOM 662 O O . VAL A 1 85 ? -10.864 8.699 22.799 1.00 74.88 85 VAL A O 1
ATOM 665 N N . LYS A 1 86 ? -9.828 6.710 22.840 1.00 80.88 86 LYS A N 1
ATOM 666 C CA . LYS A 1 86 ? -8.603 7.227 23.463 1.00 80.88 86 LYS A CA 1
ATOM 667 C C . LYS A 1 86 ? -7.611 7.631 22.381 1.00 80.88 86 LYS A C 1
ATOM 669 O O . LYS A 1 86 ? -7.284 6.830 21.509 1.00 80.88 86 LYS A O 1
ATOM 674 N N . GLU A 1 87 ? -7.083 8.846 22.472 1.00 79.06 87 GLU A N 1
ATOM 675 C CA . GLU A 1 87 ? -6.120 9.380 21.499 1.00 79.06 87 GLU A CA 1
ATOM 676 C C . GLU A 1 87 ? -4.904 8.455 21.298 1.00 79.06 87 GLU A C 1
ATOM 678 O O . GLU A 1 87 ? -4.450 8.249 20.172 1.00 79.06 87 GLU A O 1
ATOM 683 N N . ASP A 1 88 ? -4.421 7.828 22.374 1.00 83.38 88 ASP A N 1
ATOM 684 C CA . ASP A 1 88 ? -3.290 6.896 22.325 1.00 83.38 88 ASP A CA 1
ATOM 685 C C . ASP A 1 88 ? -3.586 5.627 21.513 1.00 83.38 88 ASP A C 1
ATOM 687 O O . ASP A 1 88 ? -2.705 5.128 20.811 1.00 83.38 88 ASP A O 1
ATOM 691 N N . GLU A 1 89 ? -4.823 5.126 21.549 1.00 79.31 89 GLU A N 1
ATOM 692 C CA . GLU A 1 89 ? -5.241 3.951 20.774 1.00 79.31 89 GLU A CA 1
ATOM 693 C C . GLU A 1 89 ? -5.287 4.284 19.271 1.00 79.31 89 GLU A C 1
ATOM 695 O O . GLU A 1 89 ? -4.808 3.500 18.446 1.00 79.31 89 GLU A O 1
ATOM 700 N N . ILE A 1 90 ? -5.746 5.492 18.907 1.00 78.75 90 ILE A N 1
ATOM 701 C CA . ILE A 1 90 ? -5.688 5.992 17.520 1.00 78.75 90 ILE A CA 1
ATOM 702 C C . ILE A 1 90 ? -4.238 6.108 17.063 1.00 78.75 90 ILE A C 1
ATOM 704 O O . ILE A 1 90 ? -3.882 5.627 15.983 1.00 78.75 90 ILE A O 1
ATOM 708 N N . ARG A 1 91 ? -3.384 6.738 17.879 1.00 82.50 91 ARG A N 1
ATOM 709 C CA . ARG A 1 91 ? -1.975 6.956 17.539 1.00 82.50 91 ARG A CA 1
ATOM 710 C C . ARG A 1 91 ? -1.247 5.631 17.335 1.00 82.50 91 ARG A C 1
ATOM 712 O O . ARG A 1 91 ? -0.539 5.481 16.342 1.00 82.50 91 ARG A O 1
ATOM 719 N N . ALA A 1 92 ? -1.480 4.651 18.207 1.00 83.25 92 ALA A N 1
ATOM 720 C CA . ALA A 1 92 ? -0.930 3.306 18.065 1.00 83.25 92 ALA A CA 1
ATOM 721 C C . ALA A 1 92 ? -1.426 2.606 16.787 1.00 83.25 92 ALA A C 1
ATOM 723 O O . ALA A 1 92 ? -0.635 1.982 16.076 1.00 83.25 92 ALA A O 1
ATOM 724 N N . GLY A 1 93 ? -2.712 2.743 16.447 1.00 80.94 93 GLY A N 1
ATOM 725 C CA . GLY A 1 93 ? -3.274 2.208 15.204 1.00 80.94 93 GLY A CA 1
ATOM 726 C C . GLY A 1 93 ? -2.658 2.832 13.945 1.00 80.94 93 GLY A C 1
ATOM 727 O O . GLY A 1 93 ? -2.334 2.124 12.983 1.00 80.94 93 GLY A O 1
ATOM 728 N N . LEU A 1 94 ? -2.436 4.149 13.956 1.00 81.50 94 LEU A N 1
ATOM 729 C CA . LEU A 1 94 ? -1.776 4.872 12.867 1.00 81.50 94 LEU A CA 1
ATOM 730 C C . LEU A 1 94 ? -0.304 4.480 12.721 1.00 81.50 94 LEU A C 1
ATOM 732 O O . LEU A 1 94 ? 0.143 4.241 11.597 1.00 81.50 94 LEU A O 1
ATOM 736 N N . GLU A 1 95 ? 0.419 4.351 13.833 1.00 86.12 95 GLU A N 1
ATOM 737 C CA . GLU A 1 95 ? 1.813 3.900 13.849 1.00 86.12 95 GLU A CA 1
ATOM 738 C C . GLU A 1 95 ? 1.927 2.472 13.306 1.00 86.12 95 GLU A C 1
ATOM 740 O O . GLU A 1 95 ? 2.689 2.219 12.375 1.00 86.12 95 GLU A O 1
ATOM 745 N N . LYS A 1 96 ? 1.085 1.542 13.778 1.00 83.69 96 LYS A N 1
ATOM 746 C CA . LYS A 1 96 ? 1.032 0.167 13.255 1.00 83.69 96 LYS A CA 1
ATOM 747 C C . LYS A 1 96 ? 0.780 0.150 11.746 1.00 83.69 96 LYS A C 1
ATOM 749 O O . LYS A 1 96 ? 1.442 -0.586 11.015 1.00 83.69 96 LYS A O 1
ATOM 754 N N . THR A 1 97 ? -0.137 0.988 11.265 1.00 81.00 97 THR A N 1
ATOM 755 C CA . THR A 1 97 ? -0.418 1.124 9.827 1.00 81.00 97 THR A CA 1
ATOM 756 C C . THR A 1 97 ? 0.797 1.656 9.064 1.00 81.00 97 THR A C 1
ATOM 758 O O . THR A 1 97 ? 1.086 1.183 7.964 1.00 81.00 97 THR A O 1
ATOM 761 N N . MET A 1 98 ? 1.540 2.610 9.636 1.00 85.56 98 MET A N 1
ATOM 762 C CA . MET A 1 98 ? 2.785 3.115 9.052 1.00 85.56 98 MET A CA 1
ATOM 763 C C . MET A 1 98 ? 3.853 2.022 8.970 1.00 85.56 98 MET A C 1
ATOM 765 O O . MET A 1 98 ? 4.496 1.891 7.933 1.00 85.56 98 MET A O 1
ATOM 769 N N . GLN A 1 99 ? 3.998 1.194 10.005 1.00 88.06 99 GLN A N 1
ATOM 770 C CA . GLN A 1 99 ? 4.956 0.085 10.005 1.00 88.06 99 GLN A CA 1
ATOM 771 C C . GLN A 1 99 ? 4.614 -0.975 8.952 1.00 88.06 99 GLN A C 1
ATOM 773 O O . GLN A 1 99 ? 5.497 -1.444 8.233 1.00 88.06 99 GLN A O 1
ATOM 778 N N . VAL A 1 100 ? 3.327 -1.302 8.780 1.00 85.50 100 VAL A N 1
ATOM 779 C CA . VAL A 1 100 ? 2.868 -2.176 7.685 1.00 85.50 100 VAL A CA 1
ATOM 780 C C . VAL A 1 100 ? 3.209 -1.562 6.326 1.00 85.50 100 VAL A C 1
ATOM 782 O O . VAL A 1 100 ? 3.725 -2.254 5.446 1.00 85.50 100 VAL A O 1
ATOM 785 N N . PHE A 1 101 ? 2.957 -0.262 6.156 1.00 86.19 101 PHE A N 1
ATOM 786 C CA . PHE A 1 101 ? 3.265 0.453 4.922 1.00 86.19 101 PHE A CA 1
ATOM 787 C C . PHE A 1 101 ? 4.772 0.443 4.633 1.00 86.19 101 PHE A C 1
ATOM 789 O O . PHE A 1 101 ? 5.189 0.045 3.548 1.00 86.19 101 PHE A O 1
ATOM 796 N N . TYR A 1 102 ? 5.603 0.780 5.616 1.00 88.38 102 TYR A N 1
ATOM 797 C CA . TYR A 1 102 ? 7.058 0.759 5.493 1.00 88.38 102 TYR A CA 1
ATOM 798 C C . TYR A 1 102 ? 7.592 -0.636 5.139 1.00 88.38 102 TYR A C 1
ATOM 800 O O . TYR A 1 102 ? 8.352 -0.783 4.180 1.00 88.38 102 TYR A O 1
ATOM 808 N N . GLY A 1 103 ? 7.133 -1.674 5.846 1.00 90.19 103 GLY A N 1
ATOM 809 C CA . GLY A 1 103 ? 7.499 -3.061 5.559 1.00 90.19 103 GLY A CA 1
ATOM 810 C C . GLY A 1 103 ? 7.106 -3.490 4.144 1.00 90.19 103 GLY A C 1
ATOM 811 O O . GLY A 1 103 ? 7.890 -4.138 3.454 1.00 90.19 103 GLY A O 1
ATOM 812 N N . SER A 1 104 ? 5.935 -3.062 3.661 1.00 89.06 104 SER A N 1
ATOM 813 C CA . SER A 1 104 ? 5.524 -3.334 2.280 1.00 89.06 104 SER A CA 1
ATOM 814 C C . SER A 1 104 ? 6.446 -2.667 1.255 1.00 89.06 104 SER A C 1
ATOM 816 O O . SER A 1 104 ? 6.824 -3.298 0.271 1.00 89.06 104 SER A O 1
ATOM 818 N N . PHE A 1 105 ? 6.891 -1.433 1.506 1.00 89.31 105 PHE A N 1
ATOM 819 C CA . PHE A 1 105 ? 7.797 -0.709 0.610 1.00 89.31 105 PHE A CA 1
ATOM 820 C C . PHE A 1 105 ? 9.183 -1.349 0.543 1.00 89.31 105 PHE A C 1
ATOM 822 O O . PHE A 1 105 ? 9.786 -1.362 -0.525 1.00 89.31 105 PHE A O 1
ATOM 829 N N . LYS A 1 106 ? 9.664 -1.954 1.632 1.00 91.38 106 LYS A N 1
ATOM 830 C CA . LYS A 1 106 ? 10.902 -2.746 1.599 1.00 91.38 106 LYS A CA 1
ATOM 831 C C . LYS A 1 106 ? 10.794 -3.954 0.669 1.00 91.38 106 LYS A C 1
ATOM 833 O O . LYS A 1 106 ? 11.740 -4.251 -0.055 1.00 91.38 106 LYS A O 1
ATOM 838 N N . LEU A 1 107 ? 9.635 -4.609 0.635 1.00 93.62 107 LEU A N 1
ATOM 839 C CA . LEU A 1 107 ? 9.390 -5.727 -0.279 1.00 93.62 107 LEU A CA 1
ATOM 840 C C . LEU A 1 107 ? 9.297 -5.264 -1.738 1.00 93.62 107 LEU A C 1
ATOM 842 O O . LEU A 1 107 ? 9.871 -5.903 -2.615 1.00 93.62 107 LEU A O 1
ATOM 846 N N . TYR A 1 108 ? 8.654 -4.125 -2.002 1.00 92.25 108 TYR A N 1
ATOM 847 C CA . TYR A 1 108 ? 8.648 -3.525 -3.341 1.00 92.25 108 TYR A CA 1
ATOM 848 C C . TYR A 1 108 ? 10.045 -3.109 -3.813 1.00 92.25 108 TYR A C 1
ATOM 850 O O . TYR A 1 108 ? 10.375 -3.308 -4.979 1.00 92.25 108 TYR A O 1
ATOM 858 N N . GLU A 1 109 ? 10.861 -2.531 -2.928 1.00 90.25 109 GLU A N 1
ATOM 859 C CA . GLU A 1 109 ? 12.249 -2.158 -3.220 1.00 90.25 109 GLU A CA 1
ATOM 860 C C . GLU A 1 109 ? 13.073 -3.398 -3.593 1.00 90.25 109 GLU A C 1
ATOM 862 O O . GLU A 1 109 ? 13.705 -3.421 -4.647 1.00 90.25 109 GLU A O 1
ATOM 867 N N . ALA A 1 110 ? 12.993 -4.464 -2.790 1.00 93.50 110 ALA A N 1
ATOM 868 C CA . ALA A 1 110 ? 13.662 -5.730 -3.084 1.00 93.50 110 ALA A CA 1
ATOM 869 C C . ALA A 1 110 ? 13.186 -6.350 -4.409 1.00 93.50 110 ALA A C 1
ATOM 871 O O . ALA A 1 110 ? 14.003 -6.829 -5.196 1.00 93.50 110 ALA A O 1
ATOM 872 N N . TYR A 1 111 ? 11.878 -6.305 -4.685 1.00 94.50 111 TYR A N 1
ATOM 873 C CA . TYR A 1 111 ? 11.323 -6.803 -5.941 1.00 94.50 111 TYR A CA 1
ATOM 874 C C . TYR A 1 111 ? 11.845 -6.013 -7.147 1.00 94.50 111 TYR A C 1
ATOM 876 O O . TYR A 1 111 ? 12.227 -6.626 -8.139 1.00 94.50 111 TYR A O 1
ATOM 884 N N . ALA A 1 112 ? 11.909 -4.679 -7.065 1.00 91.06 112 ALA A N 1
ATOM 885 C CA . ALA A 1 112 ? 12.448 -3.841 -8.140 1.00 91.06 112 ALA A CA 1
ATOM 886 C C . ALA A 1 112 ? 13.927 -4.139 -8.421 1.00 91.06 112 ALA A C 1
ATOM 888 O O . ALA A 1 112 ? 14.320 -4.251 -9.576 1.00 91.06 112 ALA A O 1
ATOM 889 N N . LEU A 1 113 ? 14.741 -4.318 -7.375 1.00 90.94 113 LEU A N 1
ATOM 890 C CA . LEU A 1 113 ? 16.161 -4.658 -7.527 1.00 90.94 113 LEU A CA 1
ATOM 891 C C . LEU A 1 113 ? 16.365 -6.019 -8.206 1.00 90.94 113 LEU A C 1
ATOM 893 O O . LEU A 1 113 ? 17.288 -6.179 -8.998 1.00 90.94 113 LEU A O 1
ATOM 897 N N . ALA A 1 114 ? 15.499 -6.991 -7.911 1.00 94.88 114 ALA A N 1
ATOM 898 C CA . ALA A 1 114 ? 15.538 -8.311 -8.535 1.00 94.88 114 ALA A CA 1
ATOM 899 C C . ALA A 1 114 ? 14.941 -8.336 -9.956 1.00 94.88 114 ALA A C 1
ATOM 901 O O . ALA A 1 114 ? 15.182 -9.288 -10.695 1.00 94.88 114 ALA A O 1
ATOM 902 N N . ASN A 1 115 ? 14.161 -7.319 -10.337 1.00 94.00 115 ASN A N 1
ATOM 903 C CA . ASN A 1 115 ? 13.446 -7.245 -11.612 1.00 94.00 115 ASN A CA 1
ATOM 904 C C . ASN A 1 115 ? 13.613 -5.841 -12.229 1.00 94.00 115 ASN A C 1
ATOM 906 O O . ASN A 1 115 ? 12.688 -5.033 -12.136 1.00 94.00 115 ASN A O 1
ATOM 910 N N . PRO A 1 116 ? 14.763 -5.534 -12.860 1.00 87.75 116 PRO A N 1
ATOM 911 C CA . PRO A 1 116 ? 15.068 -4.188 -13.362 1.00 87.75 116 PRO A CA 1
ATOM 912 C C . PRO A 1 116 ? 14.066 -3.638 -14.391 1.00 87.75 116 PRO A C 1
ATOM 914 O O . PRO A 1 116 ? 13.930 -2.425 -14.517 1.00 87.75 116 PRO A O 1
ATOM 917 N N . ASP A 1 117 ? 13.342 -4.522 -15.084 1.00 87.69 117 ASP A N 1
ATOM 918 C CA . ASP A 1 117 ? 12.345 -4.171 -16.105 1.00 87.69 117 ASP A CA 1
ATOM 919 C C . ASP A 1 117 ? 10.917 -3.975 -15.544 1.00 87.69 117 ASP A C 1
ATOM 921 O O . ASP A 1 117 ? 9.968 -3.776 -16.308 1.00 87.69 117 ASP A O 1
ATOM 925 N N . ALA A 1 118 ? 10.736 -4.080 -14.219 1.00 82.75 118 ALA A N 1
ATOM 926 C CA . ALA A 1 118 ? 9.436 -3.975 -13.543 1.00 82.75 118 ALA A CA 1
ATOM 927 C C . ALA A 1 118 ? 8.831 -2.558 -13.587 1.00 82.75 118 ALA A C 1
ATOM 929 O O . ALA A 1 118 ? 9.433 -1.593 -13.068 1.00 82.75 118 ALA A O 1
#

Secondary structure (DSSP, 8-state):
-HIIIIISHHHHHHHHSTTSEEEEEEEESSSSTT-EEEEEE-SSSS--TTTEEEEEEEEEEEE-TTS-EEEEEEEEEEE-TT----HHHHHHHHHHHHHHHHHHHHHHHHHHHH-TT-

Sequence (118 aa):
MFKMFALEPEIYIPKVLPGAVKSFVNLQGDGGPGTLRLITFSVDKLPDTSVVEKLRCQIKFEISPDERTICKRSCNAYAIDDVKVKEDEIRAGLEKTMQVFYGSFKLYEAYALANPDA